Protein AF-A0A2E2UQJ3-F1 (afdb_monomer_lite)

Structure (mmCIF, N/CA/C/O backbone):
data_AF-A0A2E2UQJ3-F1
#
_entry.id   AF-A0A2E2UQJ3-F1
#
loop_
_atom_site.group_PDB
_atom_site.id
_atom_site.type_symbol
_atom_site.label_atom_id
_atom_site.label_alt_id
_atom_site.label_comp_id
_atom_site.label_asym_id
_atom_site.label_entity_id
_atom_site.label_seq_id
_atom_site.pdbx_PDB_ins_code
_atom_site.Cartn_x
_atom_site.Cartn_y
_atom_site.Cartn_z
_atom_site.occupancy
_atom_site.B_iso_or_equiv
_atom_site.auth_seq_id
_atom_site.auth_comp_id
_atom_site.auth_asym_id
_atom_site.auth_atom_id
_atom_site.pdbx_PDB_model_num
ATOM 1 N N . MET A 1 1 ? 5.019 -11.961 7.004 1.00 40.69 1 MET A N 1
ATOM 2 C CA . MET A 1 1 ? 4.304 -12.494 5.824 1.00 40.69 1 MET A CA 1
ATOM 3 C C . MET A 1 1 ? 4.928 -11.821 4.609 1.00 40.69 1 MET A C 1
ATOM 5 O O . MET A 1 1 ? 5.032 -10.605 4.620 1.00 40.69 1 MET A O 1
ATOM 9 N N . HIS A 1 2 ? 5.533 -12.589 3.696 1.00 40.31 2 HIS A N 1
ATOM 10 C CA . HIS A 1 2 ? 6.397 -12.065 2.626 1.00 40.31 2 HIS A CA 1
ATOM 11 C C . HIS A 1 2 ? 5.555 -11.446 1.503 1.00 40.31 2 HIS A C 1
ATOM 13 O O . HIS A 1 2 ? 4.843 -12.165 0.804 1.00 40.31 2 HIS A O 1
ATOM 19 N N . ALA A 1 3 ? 5.648 -10.129 1.325 1.00 47.59 3 ALA A N 1
ATOM 20 C CA . ALA A 1 3 ? 5.158 -9.468 0.125 1.00 47.59 3 ALA A CA 1
ATOM 21 C C . ALA A 1 3 ? 5.995 -9.956 -1.070 1.00 47.59 3 ALA A C 1
ATOM 23 O O . ALA A 1 3 ? 7.205 -9.744 -1.118 1.00 47.59 3 ALA A O 1
ATOM 24 N N . VAL A 1 4 ? 5.365 -10.653 -2.016 1.00 49.59 4 VAL A N 1
ATOM 25 C CA . VAL A 1 4 ? 6.012 -11.048 -3.273 1.00 49.59 4 VAL A CA 1
ATOM 26 C C . VAL A 1 4 ? 6.076 -9.806 -4.157 1.00 49.59 4 VAL A C 1
ATOM 28 O O . VAL A 1 4 ? 5.092 -9.423 -4.783 1.00 49.59 4 VAL A O 1
ATOM 31 N N . SER A 1 5 ? 7.222 -9.130 -4.142 1.00 53.03 5 SER A N 1
ATOM 32 C CA . SER A 1 5 ? 7.482 -7.928 -4.929 1.00 53.03 5 SER A CA 1
ATOM 33 C C . SER A 1 5 ? 8.191 -8.291 -6.235 1.00 53.03 5 SER A C 1
ATOM 35 O O . SER A 1 5 ? 9.422 -8.325 -6.301 1.00 53.03 5 SER A O 1
ATOM 37 N N . GLU A 1 6 ? 7.447 -8.566 -7.303 1.00 55.03 6 GLU A N 1
ATOM 38 C CA . GLU A 1 6 ? 8.063 -8.685 -8.628 1.00 55.03 6 GLU A CA 1
ATOM 39 C C . GLU A 1 6 ? 8.394 -7.281 -9.153 1.00 55.03 6 GLU A C 1
ATOM 41 O O . GLU A 1 6 ? 7.534 -6.572 -9.668 1.00 55.03 6 GLU A O 1
ATOM 46 N N . GLY A 1 7 ? 9.649 -6.849 -8.988 1.00 62.97 7 GLY A N 1
ATOM 47 C CA . GLY A 1 7 ? 10.172 -5.610 -9.581 1.00 62.97 7 GLY A CA 1
ATOM 48 C C . GLY A 1 7 ? 9.797 -4.300 -8.874 1.00 62.97 7 GLY A C 1
ATOM 49 O O . GLY A 1 7 ? 9.921 -3.239 -9.484 1.00 62.97 7 GLY A O 1
ATOM 50 N N . THR A 1 8 ? 9.355 -4.355 -7.615 1.00 70.81 8 THR A N 1
ATOM 51 C CA . THR A 1 8 ? 9.034 -3.183 -6.777 1.00 70.81 8 THR A CA 1
ATOM 52 C C . THR A 1 8 ? 9.870 -3.204 -5.501 1.00 70.81 8 THR A C 1
ATOM 54 O O . THR A 1 8 ? 10.114 -4.280 -4.963 1.00 70.81 8 THR A O 1
ATOM 57 N N . THR A 1 9 ? 10.278 -2.046 -4.982 1.00 83.06 9 THR A N 1
ATOM 58 C CA . THR A 1 9 ? 11.031 -1.968 -3.717 1.00 83.06 9 THR A CA 1
ATOM 59 C C . THR A 1 9 ? 10.141 -1.524 -2.551 1.00 83.06 9 THR A C 1
ATOM 61 O O . THR A 1 9 ? 9.099 -0.905 -2.757 1.00 83.06 9 THR A O 1
ATOM 64 N N . GLU A 1 10 ? 10.536 -1.801 -1.305 1.00 85.69 10 GLU A N 1
ATOM 65 C CA . GLU A 1 10 ? 9.811 -1.299 -0.124 1.00 85.69 10 GLU A CA 1
ATOM 66 C C . GLU A 1 10 ? 9.665 0.238 -0.115 1.00 85.69 10 GLU A C 1
ATOM 68 O O . GLU A 1 10 ? 8.555 0.718 0.133 1.00 85.69 10 GLU A O 1
ATOM 73 N N . PRO A 1 11 ? 10.696 1.042 -0.462 1.00 88.25 11 PRO A N 1
ATOM 74 C CA . PRO A 1 11 ? 10.541 2.489 -0.613 1.00 88.25 11 PRO A CA 1
ATOM 75 C C . PRO A 1 11 ? 9.458 2.905 -1.612 1.00 88.25 11 PRO A C 1
ATOM 77 O O . PRO A 1 11 ? 8.753 3.887 -1.375 1.00 88.25 11 PRO A O 1
ATOM 80 N N . ASP A 1 12 ? 9.299 2.172 -2.715 1.00 87.31 12 ASP A N 1
ATOM 81 C CA . ASP A 1 12 ? 8.260 2.453 -3.708 1.00 87.31 12 ASP A CA 1
ATOM 82 C C . ASP A 1 12 ? 6.854 2.227 -3.143 1.00 87.31 12 ASP A C 1
ATOM 84 O O . ASP A 1 12 ? 5.937 3.020 -3.387 1.00 87.31 12 ASP A O 1
ATOM 88 N N . ILE A 1 13 ? 6.698 1.157 -2.363 1.00 88.06 13 ILE A N 1
ATOM 89 C CA . ILE A 1 13 ? 5.455 0.814 -1.672 1.00 88.06 13 ILE A CA 1
ATOM 90 C C . ILE A 1 13 ? 5.134 1.899 -0.645 1.00 88.06 13 ILE A C 1
ATOM 92 O O . ILE A 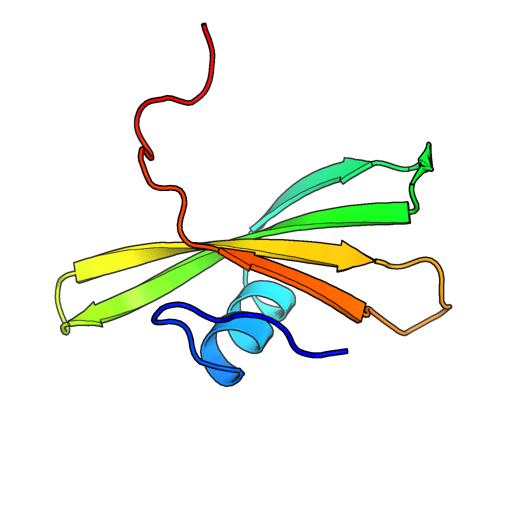1 13 ? 4.059 2.489 -0.704 1.00 88.06 13 ILE A O 1
ATOM 96 N N . VAL A 1 14 ? 6.082 2.252 0.226 1.00 89.88 14 VAL A N 1
ATOM 97 C CA . VAL A 1 14 ? 5.906 3.312 1.235 1.00 89.88 14 VAL A CA 1
ATOM 98 C C . VAL A 1 14 ? 5.552 4.644 0.579 1.00 89.88 14 VAL A C 1
ATOM 100 O O . VAL A 1 14 ? 4.610 5.315 0.997 1.00 89.88 14 VAL A O 1
ATOM 103 N N . LYS A 1 15 ? 6.250 5.021 -0.495 1.00 89.94 15 LYS A N 1
ATOM 104 C CA . LYS A 1 15 ? 5.953 6.246 -1.245 1.00 89.94 15 LYS A CA 1
ATOM 105 C C . LYS A 1 15 ? 4.540 6.230 -1.829 1.00 89.94 15 LYS A C 1
ATOM 107 O O . LYS A 1 15 ? 3.872 7.260 -1.824 1.00 89.94 15 LYS A O 1
ATOM 112 N N . THR A 1 16 ? 4.088 5.078 -2.317 1.00 90.81 16 THR A N 1
ATOM 113 C CA . THR A 1 16 ? 2.725 4.895 -2.832 1.00 90.81 16 THR A CA 1
ATOM 114 C C . THR A 1 16 ? 1.683 5.014 -1.725 1.00 90.81 16 THR A C 1
ATOM 116 O O . THR A 1 16 ? 0.656 5.646 -1.933 1.00 90.81 16 THR A O 1
ATOM 119 N N . ILE A 1 17 ? 1.956 4.486 -0.534 1.00 90.19 17 ILE A N 1
ATOM 120 C CA . ILE A 1 17 ? 1.053 4.599 0.620 1.00 90.19 17 ILE A CA 1
ATOM 121 C C . ILE A 1 17 ? 0.948 6.054 1.095 1.00 90.19 17 ILE A C 1
ATOM 123 O O . ILE A 1 17 ? -0.144 6.530 1.381 1.00 90.19 17 ILE A O 1
ATOM 127 N N . LEU A 1 18 ? 2.073 6.771 1.166 1.00 89.69 18 LEU A N 1
ATOM 128 C CA . LEU A 1 18 ? 2.120 8.133 1.711 1.00 89.69 18 LEU A CA 1
ATOM 129 C C . LEU A 1 18 ? 1.628 9.207 0.735 1.00 89.69 18 LEU A C 1
ATOM 131 O O . LEU A 1 18 ? 1.044 10.201 1.161 1.00 89.69 18 LEU A O 1
ATOM 135 N N . TYR A 1 19 ? 1.915 9.044 -0.557 1.00 88.88 19 TYR A N 1
ATOM 136 C CA . TYR A 1 19 ? 1.718 10.093 -1.568 1.00 88.88 19 TYR A CA 1
ATOM 137 C C . TYR A 1 19 ? 0.914 9.636 -2.786 1.00 88.88 19 TYR A C 1
ATOM 139 O O . TYR A 1 19 ? 0.705 10.421 -3.715 1.00 88.88 19 TYR A O 1
ATOM 147 N N . GLY A 1 20 ? 0.523 8.364 -2.837 1.00 87.31 20 GLY A N 1
ATOM 148 C CA . GLY A 1 20 ? -0.308 7.829 -3.904 1.00 87.31 20 GLY A CA 1
ATOM 149 C C . GLY A 1 20 ? -1.749 8.317 -3.815 1.00 87.31 20 GLY A C 1
ATOM 150 O O . GLY A 1 20 ? -2.146 9.051 -2.911 1.00 87.31 20 GLY A O 1
ATOM 151 N N . ARG A 1 21 ? -2.546 7.907 -4.796 1.00 87.75 21 ARG A N 1
ATOM 152 C CA . ARG A 1 21 ? -3.989 8.134 -4.793 1.00 87.75 21 ARG A CA 1
ATOM 153 C C . ARG A 1 21 ? -4.691 6.930 -4.198 1.00 87.75 21 ARG A C 1
ATOM 155 O O . ARG A 1 21 ? -4.426 5.801 -4.598 1.00 87.75 21 ARG A O 1
ATOM 162 N N . GLU A 1 22 ? -5.629 7.186 -3.303 1.00 88.06 22 GLU A N 1
ATOM 163 C CA . GLU A 1 22 ? -6.642 6.204 -2.944 1.00 88.06 22 GLU A CA 1
ATOM 164 C C . GLU A 1 22 ? -7.535 5.946 -4.167 1.00 88.06 22 GLU A C 1
ATOM 166 O O . GLU A 1 22 ? -8.063 6.894 -4.751 1.00 88.06 22 GLU A O 1
ATOM 171 N N . LEU A 1 23 ? -7.660 4.686 -4.591 1.00 83.25 23 LEU A N 1
ATOM 172 C CA . LEU A 1 23 ? -8.557 4.308 -5.684 1.00 83.25 23 LEU A CA 1
ATOM 173 C C . LEU A 1 23 ? -9.891 3.796 -5.156 1.00 83.25 23 LEU A C 1
ATOM 175 O O . LEU A 1 23 ? -10.939 4.248 -5.608 1.00 83.25 23 LEU A O 1
ATOM 179 N N . ILE A 1 24 ? -9.848 2.813 -4.252 1.00 87.62 24 ILE A N 1
ATOM 180 C CA . ILE A 1 24 ? -11.037 2.106 -3.765 1.00 87.62 24 ILE A CA 1
ATOM 181 C C . ILE A 1 24 ? -10.815 1.679 -2.318 1.00 87.62 24 ILE A C 1
ATOM 183 O O . ILE A 1 24 ? -9.767 1.121 -1.989 1.00 87.62 24 ILE A O 1
ATOM 187 N N . ARG A 1 25 ? -11.834 1.877 -1.481 1.00 89.38 25 ARG A N 1
ATOM 188 C CA . ARG A 1 25 ? -11.878 1.403 -0.099 1.00 89.38 25 ARG A CA 1
ATOM 189 C C . ARG A 1 25 ? -12.992 0.375 0.078 1.00 89.38 25 ARG A C 1
ATOM 191 O O . ARG A 1 25 ? -14.158 0.682 -0.153 1.00 89.38 25 ARG A O 1
ATOM 198 N N . TYR A 1 26 ? -12.623 -0.824 0.508 1.00 88.81 26 TYR A N 1
ATOM 199 C CA . TYR A 1 26 ? -13.527 -1.923 0.830 1.00 88.81 26 TYR A CA 1
ATOM 200 C C . TYR A 1 26 ? -13.737 -1.939 2.344 1.00 88.81 26 TYR A C 1
ATOM 202 O O . TYR A 1 26 ? -12.884 -2.405 3.096 1.00 88.81 26 TYR A O 1
ATOM 210 N N . TRP A 1 27 ? -14.845 -1.357 2.801 1.00 87.44 27 TRP A N 1
ATOM 211 C CA . TRP A 1 27 ? -15.129 -1.215 4.233 1.00 87.44 27 TRP A CA 1
ATOM 212 C C . TRP A 1 27 ? -15.420 -2.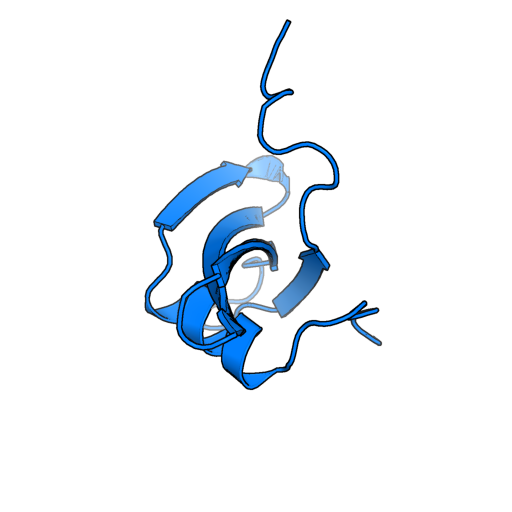545 4.928 1.00 87.44 27 TRP A C 1
ATOM 214 O O . TRP A 1 27 ? -15.073 -2.686 6.093 1.00 87.44 27 TRP A O 1
ATOM 224 N N . GLU A 1 28 ? -16.020 -3.504 4.220 1.00 88.94 28 GLU A N 1
ATOM 225 C CA . GLU A 1 28 ? -16.369 -4.822 4.769 1.00 88.94 28 GLU A CA 1
ATOM 226 C C . GLU A 1 28 ? -15.127 -5.656 5.102 1.00 88.94 28 GLU A C 1
ATOM 228 O O . GLU A 1 28 ? -15.094 -6.326 6.129 1.00 88.94 28 GLU A O 1
ATOM 233 N N . ASP A 1 29 ? -14.091 -5.556 4.266 1.00 88.69 29 ASP A N 1
ATOM 234 C CA . ASP A 1 29 ? -12.830 -6.285 4.435 1.00 88.69 29 ASP A CA 1
ATOM 235 C C . ASP A 1 29 ? -11.742 -5.459 5.138 1.00 88.69 29 ASP A C 1
ATOM 237 O O . ASP A 1 29 ? -10.619 -5.933 5.298 1.00 88.69 29 ASP A O 1
ATOM 241 N N . GLU A 1 30 ? -12.040 -4.204 5.491 1.00 93.06 30 GLU A N 1
ATOM 242 C CA . GLU A 1 30 ? -11.074 -3.229 6.014 1.00 93.06 30 GLU A CA 1
ATOM 243 C C . GLU A 1 30 ? -9.831 -3.087 5.114 1.00 93.06 30 GLU A C 1
ATOM 245 O O . GLU A 1 30 ? -8.692 -2.994 5.583 1.00 93.06 30 GLU A O 1
ATOM 250 N N . ARG A 1 31 ? -10.058 -3.062 3.791 1.00 93.06 31 ARG A N 1
ATOM 251 C CA . ARG A 1 31 ? -9.009 -3.017 2.759 1.00 93.06 31 ARG A CA 1
ATOM 252 C C . ARG A 1 31 ? -9.036 -1.749 1.926 1.00 93.06 31 ARG A C 1
ATOM 254 O O . ARG A 1 31 ? -10.089 -1.205 1.598 1.00 93.06 31 ARG A O 1
ATOM 261 N N . LEU A 1 32 ? -7.858 -1.293 1.526 1.00 92.19 32 LEU A N 1
ATOM 262 C CA . LEU A 1 32 ? -7.664 -0.107 0.707 1.00 92.19 32 LEU A CA 1
ATOM 263 C C . LEU A 1 32 ? -6.764 -0.406 -0.483 1.00 92.19 32 LEU A C 1
ATOM 265 O O . LEU A 1 32 ? -5.667 -0.930 -0.318 1.00 92.19 32 LEU A O 1
ATOM 269 N N . LEU A 1 33 ? -7.199 -0.012 -1.674 1.00 92.19 33 LEU A N 1
ATOM 270 C CA . LEU A 1 33 ? -6.374 -0.004 -2.870 1.00 92.19 33 LEU A CA 1
ATOM 271 C C . LEU A 1 33 ? -5.790 1.394 -3.079 1.00 92.19 33 LEU A C 1
ATOM 273 O O . LEU A 1 33 ? -6.503 2.331 -3.447 1.00 92.19 33 LEU A O 1
ATOM 277 N N . ALA A 1 34 ? -4.483 1.516 -2.885 1.00 91.19 34 ALA A N 1
ATOM 278 C CA . ALA A 1 34 ? -3.705 2.700 -3.209 1.00 91.19 34 ALA A CA 1
ATOM 279 C C . ALA A 1 34 ? -2.976 2.526 -4.547 1.00 91.19 34 ALA A C 1
ATOM 281 O O . ALA A 1 34 ? -2.537 1.432 -4.910 1.00 91.19 34 ALA A O 1
ATOM 282 N N . PHE A 1 35 ? -2.824 3.627 -5.274 1.00 90.75 35 PHE A N 1
ATOM 283 C CA . PHE A 1 35 ? -2.162 3.682 -6.568 1.00 90.75 35 PHE A CA 1
ATOM 284 C C . PHE A 1 35 ? -1.039 4.707 -6.580 1.00 90.75 35 PHE A C 1
ATOM 286 O O . PHE A 1 35 ? -1.223 5.880 -6.247 1.00 90.75 35 PHE A O 1
ATOM 293 N N . GLY A 1 36 ? 0.123 4.267 -7.036 1.00 88.12 36 GLY A N 1
ATOM 294 C CA . GLY A 1 36 ? 1.313 5.077 -7.207 1.00 88.12 36 GLY A CA 1
ATOM 295 C C . GLY A 1 36 ? 1.960 4.836 -8.561 1.00 88.12 36 GLY A C 1
ATOM 296 O O . GLY A 1 36 ? 1.568 3.963 -9.333 1.00 88.12 36 GLY A O 1
ATOM 297 N N . CYS A 1 37 ? 2.991 5.624 -8.840 1.00 83.06 37 CYS A N 1
ATOM 298 C CA . CYS A 1 37 ? 3.826 5.455 -10.020 1.00 83.06 37 CYS A CA 1
ATOM 299 C C . CYS A 1 37 ? 5.286 5.355 -9.589 1.00 83.06 37 CYS A C 1
ATOM 301 O O . CYS A 1 37 ? 5.804 6.265 -8.935 1.00 83.06 37 CYS A O 1
ATOM 303 N N . ILE A 1 38 ? 5.957 4.291 -10.016 1.00 83.31 38 ILE A N 1
ATOM 304 C CA . ILE A 1 38 ? 7.381 4.061 -9.762 1.00 83.31 38 ILE A CA 1
ATOM 305 C C . ILE A 1 38 ? 8.189 4.410 -11.004 1.00 83.31 38 ILE A C 1
ATOM 307 O O . ILE A 1 38 ? 7.748 4.165 -12.128 1.00 83.31 38 ILE A O 1
ATOM 311 N N . ALA A 1 39 ? 9.364 5.006 -10.824 1.00 72.88 39 ALA A N 1
ATOM 312 C CA . ALA A 1 39 ? 10.267 5.278 -11.935 1.00 72.88 39 ALA A CA 1
ATOM 313 C C . ALA A 1 39 ? 11.093 4.018 -12.217 1.00 72.88 39 ALA A C 1
ATOM 315 O O . ALA A 1 39 ? 11.945 3.652 -11.417 1.00 72.88 39 ALA A O 1
ATOM 316 N N . PHE A 1 40 ? 10.842 3.359 -13.347 1.00 64.62 40 PHE A N 1
ATOM 317 C CA . PHE A 1 40 ? 11.610 2.183 -13.767 1.00 64.62 40 PHE A CA 1
ATOM 318 C C . PHE A 1 40 ? 12.917 2.603 -14.464 1.00 64.62 40 PHE A C 1
ATOM 320 O O . PHE A 1 40 ? 13.968 2.010 -14.262 1.00 64.62 40 PHE A O 1
ATOM 327 N N . ILE A 1 41 ? 12.849 3.683 -15.251 1.00 68.00 41 ILE A N 1
ATOM 328 C CA . ILE A 1 41 ? 13.961 4.430 -15.867 1.00 68.00 41 ILE A CA 1
ATOM 329 C C . ILE A 1 41 ? 13.574 5.921 -15.782 1.00 68.00 41 ILE A C 1
ATOM 331 O O . ILE A 1 41 ? 12.392 6.223 -15.618 1.00 68.00 41 ILE A O 1
ATOM 335 N N . LYS A 1 42 ? 14.517 6.872 -15.909 1.00 66.19 42 LYS A N 1
ATOM 336 C CA . LYS A 1 42 ? 14.261 8.333 -15.809 1.00 66.19 42 LYS A CA 1
ATOM 337 C C . LYS A 1 42 ? 13.023 8.831 -16.580 1.00 66.19 42 LYS A C 1
ATOM 339 O O . LYS A 1 42 ? 12.428 9.827 -16.186 1.00 66.19 42 LYS A O 1
ATOM 344 N N . THR A 1 43 ? 12.642 8.151 -17.658 1.00 67.88 43 THR A N 1
ATOM 345 C CA . THR A 1 43 ? 11.530 8.520 -18.541 1.00 67.88 43 THR A CA 1
ATOM 346 C C . THR A 1 43 ? 10.312 7.599 -18.445 1.00 67.88 43 THR A C 1
ATOM 348 O O . THR A 1 43 ? 9.243 7.977 -18.914 1.00 67.88 43 THR A O 1
ATOM 351 N N . VAL A 1 44 ? 10.433 6.415 -17.835 1.00 74.94 44 VAL A N 1
ATOM 352 C CA . VAL A 1 44 ? 9.366 5.402 -17.814 1.00 74.94 44 VAL A CA 1
ATOM 353 C C . VAL A 1 44 ? 8.831 5.247 -16.400 1.00 74.94 44 VAL A C 1
ATOM 355 O O . VAL A 1 44 ? 9.536 4.783 -15.502 1.00 74.94 44 VAL A O 1
ATOM 358 N N . LYS A 1 45 ? 7.559 5.610 -16.217 1.00 78.69 45 LYS A N 1
ATOM 359 C CA . LYS A 1 45 ? 6.817 5.367 -14.979 1.00 78.69 45 LYS A CA 1
ATOM 360 C C . LYS A 1 45 ? 5.955 4.120 -15.137 1.00 78.69 45 LYS A C 1
ATOM 362 O O . LYS A 1 45 ? 5.223 4.017 -16.117 1.00 78.69 45 LYS A O 1
ATOM 367 N N . LYS A 1 46 ? 6.027 3.198 -14.178 1.00 81.62 46 LYS A N 1
ATOM 368 C CA . LYS A 1 46 ? 5.138 2.034 -14.108 1.00 81.62 46 LYS A CA 1
ATOM 369 C C . LYS A 1 46 ? 4.090 2.227 -13.008 1.00 81.62 46 LYS A C 1
ATOM 371 O O . LYS A 1 46 ? 4.433 2.768 -11.955 1.00 81.62 46 LYS A O 1
ATOM 376 N N . PRO A 1 47 ? 2.834 1.814 -13.240 1.00 87.12 47 PRO A N 1
ATOM 377 C CA . PRO A 1 47 ? 1.801 1.847 -12.215 1.00 87.12 47 PRO A CA 1
ATOM 378 C C . PRO A 1 47 ? 2.103 0.823 -11.119 1.00 87.12 47 PRO A C 1
ATOM 380 O O . PRO A 1 47 ? 2.412 -0.330 -11.418 1.00 87.12 47 PRO A O 1
ATOM 383 N N . LEU A 1 48 ? 1.969 1.234 -9.863 1.00 88.69 48 LEU A N 1
ATOM 384 C CA . LEU A 1 48 ? 2.074 0.379 -8.688 1.00 88.69 48 LEU A CA 1
ATOM 385 C C . LEU A 1 48 ? 0.755 0.421 -7.923 1.00 88.69 48 LEU A C 1
ATOM 387 O O . LEU A 1 48 ? 0.333 1.478 -7.461 1.00 88.69 48 LEU A O 1
ATOM 391 N N . HIS A 1 49 ? 0.125 -0.737 -7.783 1.00 90.44 49 HIS A N 1
ATOM 392 C CA . HIS A 1 49 ? -1.053 -0.932 -6.952 1.00 90.44 49 HIS A CA 1
ATOM 393 C C . HIS A 1 49 ? -0.621 -1.546 -5.629 1.00 90.44 49 HIS A C 1
ATOM 395 O O . HIS A 1 49 ? 0.144 -2.512 -5.611 1.00 90.44 49 HIS A O 1
ATOM 401 N N . VAL A 1 50 ? -1.114 -0.993 -4.528 1.00 90.81 50 VAL A N 1
ATOM 402 C CA . VAL A 1 50 ? -0.839 -1.477 -3.178 1.00 90.81 50 VAL A CA 1
ATOM 403 C C . VAL A 1 50 ? -2.167 -1.713 -2.477 1.00 90.81 50 VAL A C 1
ATOM 405 O O . VAL A 1 50 ? -2.974 -0.797 -2.354 1.00 90.81 50 VAL A O 1
ATOM 408 N N . VAL A 1 51 ? -2.389 -2.946 -2.036 1.00 91.56 51 VAL A N 1
ATOM 409 C C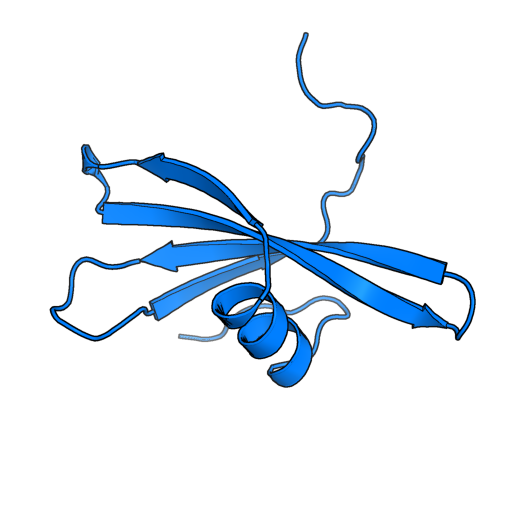A . VAL A 1 51 ? -3.513 -3.326 -1.183 1.00 91.56 51 VAL A CA 1
ATOM 410 C C . VAL A 1 51 ? -3.051 -3.255 0.264 1.00 91.56 51 VAL A C 1
ATOM 412 O O . VAL A 1 51 ? -2.052 -3.879 0.635 1.00 91.56 51 VAL A O 1
ATOM 415 N N . LEU A 1 52 ? -3.776 -2.479 1.057 1.00 92.81 52 LEU A N 1
ATOM 416 C CA . LEU A 1 52 ? -3.525 -2.243 2.469 1.00 92.81 52 LEU A CA 1
ATOM 417 C C . LEU A 1 52 ? -4.678 -2.799 3.290 1.00 92.81 52 LEU A C 1
ATOM 419 O O . LEU A 1 52 ? -5.831 -2.589 2.931 1.00 92.81 52 LEU A O 1
ATOM 423 N N . GLU A 1 53 ? -4.369 -3.436 4.406 1.00 93.25 53 GLU A N 1
ATOM 424 C CA . GLU A 1 53 ? -5.321 -3.766 5.463 1.00 93.25 53 GLU A CA 1
ATOM 425 C C . GLU A 1 53 ? -5.227 -2.691 6.555 1.00 93.25 53 GLU A C 1
ATOM 427 O O . GLU A 1 53 ? -4.126 -2.349 6.993 1.00 93.25 53 GLU A O 1
ATOM 432 N N . PHE A 1 54 ? -6.362 -2.138 6.989 1.00 91.00 54 PHE A N 1
ATOM 433 C CA . PHE A 1 54 ? -6.429 -1.084 8.013 1.00 91.00 54 PHE A CA 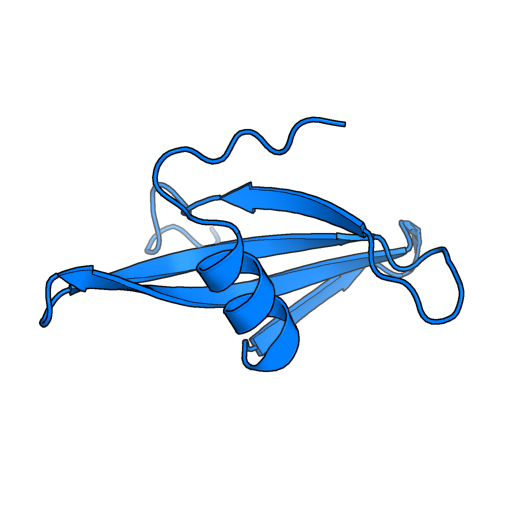1
ATOM 434 C C . PHE A 1 54 ? -7.274 -1.465 9.239 1.00 91.00 54 PHE A C 1
ATOM 436 O O . PHE A 1 54 ? -7.687 -0.585 9.993 1.00 91.00 54 PHE A O 1
ATOM 443 N N . SER A 1 55 ? -7.492 -2.763 9.468 1.00 89.81 55 SER A N 1
ATOM 444 C CA . SER A 1 55 ? -8.219 -3.302 10.634 1.00 89.81 55 SER A CA 1
ATOM 445 C C . SER A 1 55 ? -7.638 -2.839 11.980 1.00 89.81 55 SER A C 1
ATOM 447 O O . SER A 1 55 ? -8.331 -2.694 12.989 1.00 89.81 55 SER A O 1
ATOM 449 N N . LYS A 1 56 ? -6.327 -2.568 12.009 1.00 88.69 56 LYS A N 1
ATOM 450 C CA . LYS A 1 56 ? -5.596 -2.160 13.208 1.00 88.69 56 LYS A CA 1
ATOM 451 C C . LYS A 1 56 ? -5.592 -0.636 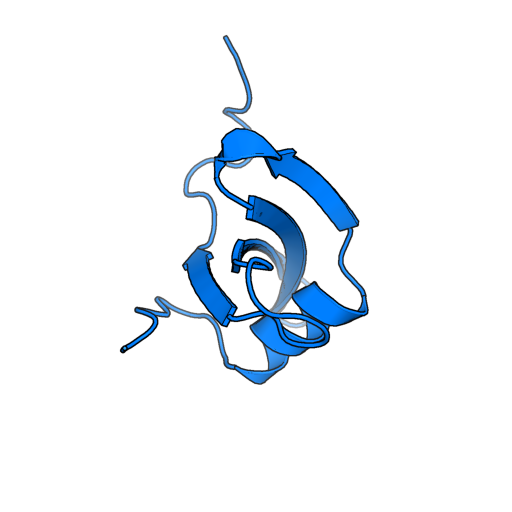13.363 1.00 88.69 56 LYS A C 1
ATOM 453 O O . LYS A 1 56 ? -5.117 0.080 12.481 1.00 88.69 56 LYS A O 1
ATOM 458 N N . PRO A 1 57 ? -5.995 -0.098 14.528 1.00 83.94 57 PRO A N 1
ATOM 459 C CA . PRO A 1 57 ? -5.945 1.338 14.773 1.00 83.94 57 PRO A CA 1
ATOM 460 C C . PRO A 1 57 ? -4.524 1.893 14.613 1.00 83.94 57 PRO A C 1
ATOM 462 O O . PRO A 1 57 ? -3.606 1.439 15.293 1.00 83.94 57 PRO A O 1
ATOM 465 N N . LYS A 1 58 ? -4.363 2.930 13.778 1.00 82.38 58 LYS A N 1
ATOM 466 C CA . LYS A 1 58 ? -3.092 3.639 13.496 1.00 82.38 58 LYS A CA 1
ATOM 467 C C . LYS A 1 58 ? -2.037 2.836 12.722 1.00 82.38 58 LYS A C 1
ATOM 469 O O . LYS A 1 58 ? -0.943 3.357 12.516 1.00 82.38 58 LYS A O 1
ATOM 474 N N . TRP A 1 59 ? -2.354 1.622 12.284 1.00 85.69 59 TRP A N 1
ATOM 475 C CA . TRP A 1 59 ? -1.450 0.783 11.504 1.00 85.69 59 TRP A CA 1
ATOM 476 C C . TRP A 1 59 ? -2.098 0.415 10.174 1.00 85.69 59 TRP A C 1
ATOM 478 O O . TRP A 1 59 ? -3.312 0.266 10.083 1.00 85.69 59 TRP A O 1
ATOM 488 N N . VAL A 1 60 ? -1.268 0.279 9.146 1.00 86.88 60 VAL A N 1
ATOM 489 C CA . VAL A 1 60 ? -1.668 -0.304 7.868 1.00 86.88 60 VAL A CA 1
ATOM 490 C C . VAL A 1 60 ? -0.696 -1.424 7.542 1.00 86.88 60 VAL A C 1
ATOM 492 O O . VAL A 1 60 ? 0.518 -1.222 7.598 1.00 86.88 60 VAL A O 1
ATOM 495 N N . ASP A 1 61 ? -1.226 -2.599 7.235 1.00 90.88 61 ASP A N 1
ATOM 496 C CA . ASP A 1 61 ? -0.441 -3.748 6.801 1.00 90.88 61 ASP A CA 1
ATOM 497 C C . ASP A 1 61 ? -0.501 -3.849 5.275 1.00 90.88 61 ASP A C 1
ATOM 499 O O . ASP A 1 61 ? -1.557 -3.696 4.664 1.00 90.88 61 ASP A O 1
ATOM 503 N N . VAL A 1 62 ? 0.645 -4.091 4.637 1.00 90.75 62 VAL A N 1
ATOM 504 C CA . VAL A 1 62 ? 0.701 -4.290 3.183 1.00 90.75 62 VAL A CA 1
ATOM 505 C C . VAL A 1 62 ? 0.344 -5.737 2.879 1.00 90.75 62 VAL A C 1
ATOM 507 O O . VAL A 1 62 ? 1.163 -6.635 3.072 1.00 90.75 62 VAL A O 1
ATOM 510 N N . GLU A 1 63 ? -0.863 -5.966 2.369 1.00 89.25 63 GLU A N 1
ATOM 511 C CA . GLU A 1 63 ? -1.291 -7.299 1.940 1.00 89.25 63 GLU A CA 1
ATOM 512 C C . GLU A 1 63 ? -0.613 -7.681 0.618 1.00 89.25 63 GLU A C 1
ATOM 514 O O . GLU A 1 63 ? -0.119 -8.799 0.448 1.00 89.25 63 GLU A O 1
ATOM 519 N N . ARG A 1 64 ? -0.588 -6.749 -0.344 1.00 88.75 64 ARG A N 1
ATOM 520 C CA . ARG A 1 64 ? -0.043 -7.001 -1.681 1.00 88.75 64 ARG A CA 1
ATOM 521 C C . ARG A 1 64 ? 0.429 -5.720 -2.352 1.00 88.75 64 ARG A C 1
ATOM 523 O O . ARG A 1 64 ? -0.258 -4.709 -2.310 1.00 88.75 64 ARG A O 1
ATOM 530 N N . ALA A 1 65 ? 1.545 -5.800 -3.068 1.00 89.25 65 ALA A N 1
ATOM 531 C CA . ALA A 1 65 ? 1.986 -4.775 -4.004 1.00 89.25 65 ALA A CA 1
ATOM 532 C C . ALA A 1 65 ? 2.176 -5.412 -5.384 1.00 89.25 65 ALA A C 1
ATOM 534 O O . ALA A 1 65 ? 2.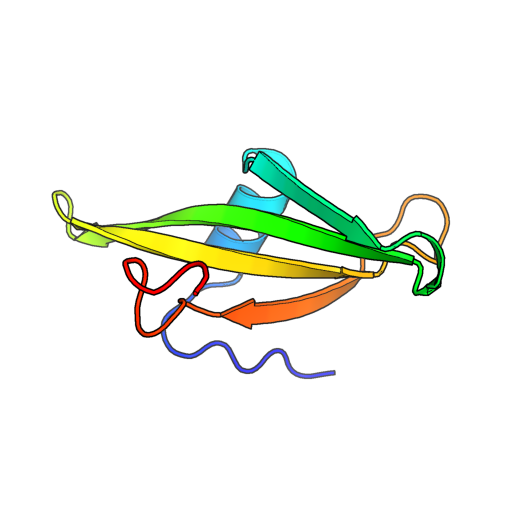813 -6.457 -5.490 1.00 89.25 65 ALA A O 1
ATOM 535 N N . PHE A 1 66 ? 1.591 -4.831 -6.430 1.00 85.81 66 PHE A N 1
ATOM 536 C CA . PHE A 1 66 ? 1.655 -5.397 -7.777 1.00 85.81 66 PHE A CA 1
ATOM 537 C C . PHE A 1 66 ? 1.589 -4.329 -8.872 1.00 85.81 66 PHE A C 1
ATOM 539 O O . PHE A 1 66 ? 0.929 -3.296 -8.745 1.00 85.81 66 PHE A O 1
ATOM 546 N N . MET A 1 67 ? 2.258 -4.598 -9.991 1.00 82.31 67 MET A N 1
ATOM 547 C CA . MET A 1 67 ? 2.078 -3.841 -11.228 1.00 82.31 67 MET A CA 1
ATOM 548 C C . MET A 1 67 ? 0.948 -4.501 -12.020 1.00 82.31 67 MET A C 1
ATOM 550 O O . MET A 1 67 ? 1.014 -5.696 -12.297 1.00 82.31 67 MET A O 1
ATOM 554 N N . ALA A 1 68 ? -0.103 -3.753 -12.366 1.00 70.50 68 ALA A N 1
ATOM 555 C CA . ALA A 1 68 ? -1.185 -4.316 -13.169 1.00 70.50 68 ALA A CA 1
ATOM 556 C C . ALA A 1 68 ? -0.627 -4.702 -14.555 1.00 70.50 68 ALA A C 1
ATOM 558 O O . ALA A 1 68 ? -0.042 -3.838 -15.215 1.00 70.50 68 ALA A O 1
ATOM 559 N N . PRO A 1 69 ? -0.777 -5.965 -14.999 1.00 63.69 69 PRO A N 1
ATOM 560 C CA . PRO A 1 69 ? -0.185 -6.440 -16.250 1.00 63.69 69 PRO A CA 1
ATOM 561 C C . PRO A 1 69 ? -0.789 -5.771 -17.494 1.00 63.69 69 PRO A C 1
ATOM 563 O O . PRO A 1 69 ? -0.171 -5.802 -18.552 1.00 63.69 69 PRO A O 1
ATOM 566 N N . ASP A 1 70 ? -1.958 -5.136 -17.364 1.00 61.38 70 ASP A N 1
ATOM 567 C CA . ASP A 1 70 ? -2.663 -4.480 -18.463 1.00 61.38 70 ASP A CA 1
ATOM 568 C C . ASP A 1 70 ? -3.372 -3.195 -17.975 1.00 61.38 70 ASP A C 1
ATOM 570 O O . ASP A 1 70 ? -4.526 -3.237 -17.544 1.00 61.38 70 ASP A O 1
ATOM 574 N N . PRO A 1 71 ? -2.692 -2.030 -17.963 1.00 52.53 71 PRO A N 1
ATOM 575 C CA . PRO A 1 71 ? -3.261 -0.782 -17.446 1.00 52.53 71 PRO A CA 1
ATOM 576 C C . PRO A 1 71 ? -4.399 -0.222 -18.315 1.00 52.53 71 PRO A C 1
ATOM 578 O O . PRO A 1 71 ? -5.104 0.684 -17.877 1.00 52.53 71 PRO A O 1
ATOM 581 N N . HIS A 1 72 ? -4.584 -0.744 -19.533 1.00 51.09 72 HIS A N 1
ATOM 582 C CA . HIS A 1 72 ? -5.672 -0.356 -20.434 1.00 51.09 72 HIS A CA 1
ATOM 583 C C . HIS A 1 72 ? -6.941 -1.181 -20.224 1.00 51.09 72 HIS A C 1
ATOM 585 O O . HIS A 1 72 ? -8.008 -0.795 -20.696 1.00 51.09 72 HIS A O 1
ATOM 591 N N . ARG A 1 73 ? -6.852 -2.294 -19.495 1.00 44.75 73 ARG A N 1
ATOM 592 C CA . ARG A 1 73 ? -7.963 -3.212 -19.275 1.00 44.75 73 ARG A CA 1
ATOM 593 C C . ARG A 1 73 ? -8.620 -2.968 -17.918 1.00 44.75 73 ARG A C 1
ATOM 595 O O . ARG A 1 73 ? -8.736 -3.868 -17.093 1.00 44.75 73 ARG A O 1
ATOM 602 N N . VAL A 1 74 ? -9.056 -1.733 -17.687 1.00 40.84 74 VAL A N 1
ATOM 603 C CA . VAL A 1 74 ? -9.989 -1.416 -16.601 1.00 40.84 74 VAL A CA 1
ATOM 604 C C . VAL A 1 74 ? -11.389 -1.349 -17.220 1.00 40.84 74 VAL A C 1
ATOM 606 O O . VAL A 1 74 ? -11.698 -0.419 -17.958 1.00 40.84 74 VAL A O 1
ATOM 609 N N . THR A 1 75 ? -12.194 -2.375 -16.916 1.00 39.81 75 THR A N 1
ATOM 610 C CA . THR A 1 75 ? -13.646 -2.548 -17.165 1.00 39.81 75 THR A CA 1
ATOM 611 C C . THR A 1 75 ? -14.146 -2.663 -18.620 1.00 39.81 75 THR A C 1
ATOM 613 O O . THR A 1 75 ? -14.292 -1.676 -19.334 1.00 39.81 75 THR A O 1
ATOM 616 N N . SER A 1 76 ? -14.515 -3.891 -19.016 1.00 35.00 76 SER A N 1
ATOM 617 C CA . SER A 1 76 ? -15.831 -4.183 -19.621 1.00 35.00 76 SER A CA 1
ATOM 618 C C . SER A 1 76 ? -16.676 -4.902 -18.584 1.00 35.00 76 SER A C 1
ATOM 620 O O . SER A 1 76 ? -16.053 -5.590 -17.741 1.00 35.00 76 SER A O 1
#

Sequence (76 aa):
MHAVSEGTTEPDIVKTILYGRELIRYWEDERLLAFGCIAFIKTVKKPLHVVLEFSKPKWVDVERAFMAPDPHRVTS

Foldseek 3Di:
DDAPDPLDDPVQQVCQVVPFDWDDADVVQQKTWTWDWDPPDPPDTFIKIWIWHDPDPPDIDTPYIDGDPDPPPDDD

pLDDT: mean 78.56, std 16.35, range [35.0, 93.25]

Radius of gyration: 12.69 Å; chains: 1; bounding box: 31×23×35 Å

Secondary structure (DSSP, 8-state):
-----SS--HHHHHHHHHHSEEEEEETTTTEEEEEEEEEEETTEEEEEEEEEE--STT--EEEEEE--S-TT----